Protein AF-A0A2S9FWI0-F1 (afdb_monomer_lite)

Sequence (85 aa):
AVRVGIGEQPSATTVVAPDLGTDDDADPVTTGAVRRLVHNRAPVGDVPVAVPLRSTRVLTIAGDPSVARSVARALVCQFAVLHHP

Structure (mmCIF, N/CA/C/O backbone):
data_AF-A0A2S9FWI0-F1
#
_entry.id   AF-A0A2S9FWI0-F1
#
loop_
_atom_site.group_PDB
_atom_site.id
_atom_site.type_symbol
_atom_site.label_atom_id
_atom_site.label_alt_id
_atom_site.label_comp_id
_atom_site.label_asym_id
_atom_site.label_entity_id
_atom_site.label_seq_id
_atom_site.pdbx_PDB_ins_code
_atom_site.Cartn_x
_atom_site.Cartn_y
_atom_site.Cartn_z
_atom_site.occupancy
_atom_site.B_iso_or_equiv
_atom_site.auth_seq_id
_atom_site.auth_comp_id
_atom_site.auth_asym_id
_atom_site.auth_atom_id
_atom_site.pdbx_PDB_model_num
ATOM 1 N N . ALA A 1 1 ? -10.144 -3.987 2.968 1.00 91.88 1 ALA A N 1
ATOM 2 C CA . ALA A 1 1 ? -8.783 -3.526 3.325 1.00 91.88 1 ALA A CA 1
ATOM 3 C C . ALA A 1 1 ? -8.932 -2.224 4.097 1.00 91.88 1 ALA A C 1
ATOM 5 O O . ALA A 1 1 ? -9.956 -1.577 3.923 1.00 91.88 1 ALA A O 1
ATOM 6 N N . VAL A 1 2 ? -7.969 -1.847 4.936 1.00 96.00 2 VAL A N 1
ATOM 7 C CA . VAL A 1 2 ? -8.002 -0.567 5.675 1.00 96.00 2 VAL A CA 1
ATOM 8 C C . VAL A 1 2 ? -6.734 0.229 5.409 1.00 96.00 2 VAL A C 1
ATOM 10 O O . VAL A 1 2 ? -5.665 -0.358 5.277 1.00 96.00 2 VAL A O 1
ATOM 13 N N . ARG A 1 3 ? -6.851 1.553 5.309 1.00 96.50 3 ARG A N 1
ATOM 14 C CA . ARG A 1 3 ? -5.738 2.478 5.085 1.00 96.50 3 ARG A CA 1
ATOM 15 C C . ARG A 1 3 ? -5.012 2.725 6.404 1.00 96.50 3 ARG A C 1
ATOM 17 O O . ARG A 1 3 ? -5.633 3.151 7.367 1.00 96.50 3 ARG A O 1
ATOM 24 N N . VAL A 1 4 ? -3.697 2.539 6.416 1.00 95.81 4 VAL A N 1
ATOM 25 C CA . VAL A 1 4 ? -2.842 2.741 7.600 1.00 95.81 4 VAL A CA 1
ATOM 26 C C . VAL A 1 4 ? -1.978 3.999 7.521 1.00 95.81 4 VAL A C 1
ATOM 28 O O . VAL A 1 4 ? -1.393 4.399 8.520 1.00 95.81 4 VAL A O 1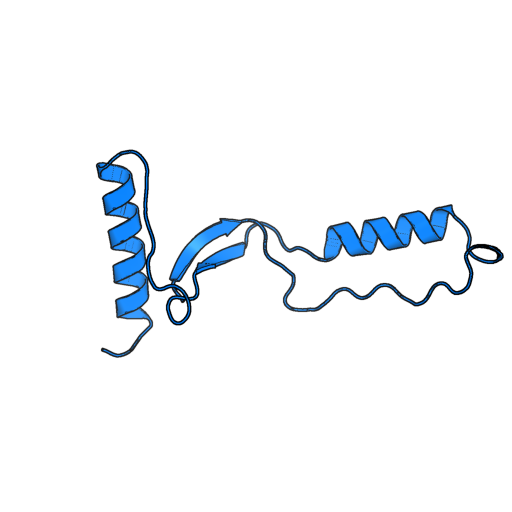
ATOM 31 N N . GLY A 1 5 ? -1.911 4.650 6.358 1.00 95.81 5 GLY A N 1
ATOM 32 C CA . GLY A 1 5 ? -1.113 5.861 6.193 1.00 95.81 5 GLY A CA 1
ATOM 33 C C . GLY A 1 5 ? -1.057 6.360 4.755 1.00 95.81 5 GLY A C 1
ATOM 34 O O . GLY A 1 5 ? -1.919 6.027 3.935 1.00 95.81 5 GLY A O 1
ATOM 35 N N . ILE A 1 6 ? -0.047 7.184 4.492 1.00 97.69 6 ILE A N 1
ATOM 36 C CA . ILE A 1 6 ? 0.411 7.611 3.168 1.00 97.69 6 ILE A CA 1
ATOM 37 C C . ILE A 1 6 ? 1.863 7.154 3.024 1.00 97.69 6 ILE A C 1
ATOM 39 O O . ILE A 1 6 ? 2.611 7.198 4.000 1.00 97.69 6 ILE A O 1
ATOM 43 N N . GLY A 1 7 ? 2.244 6.699 1.839 1.00 96.81 7 GLY A N 1
ATOM 44 C CA . GLY A 1 7 ? 3.598 6.255 1.558 1.00 96.81 7 GLY A CA 1
ATOM 45 C C . GLY A 1 7 ? 3.758 5.804 0.116 1.00 96.81 7 GLY A C 1
ATOM 46 O O . GLY A 1 7 ? 2.904 6.052 -0.734 1.00 96.81 7 GLY A O 1
ATOM 47 N N . GLU A 1 8 ? 4.871 5.136 -0.144 1.00 96.56 8 GLU A N 1
ATOM 48 C CA . GLU A 1 8 ? 5.182 4.585 -1.455 1.00 96.56 8 GLU A CA 1
ATOM 49 C C . GLU A 1 8 ? 4.465 3.246 -1.673 1.00 96.56 8 GLU A C 1
ATOM 51 O O . GLU A 1 8 ? 4.412 2.404 -0.771 1.00 96.56 8 GLU A O 1
ATOM 56 N N . GLN A 1 9 ? 3.895 3.047 -2.862 1.00 96.56 9 GLN A N 1
ATOM 57 C CA . GLN A 1 9 ? 3.277 1.792 -3.294 1.00 96.56 9 GLN A CA 1
ATOM 58 C C . GLN A 1 9 ? 3.697 1.450 -4.729 1.00 96.56 9 GLN A C 1
ATOM 60 O O . GLN A 1 9 ? 4.023 2.352 -5.501 1.00 96.56 9 GLN A O 1
ATOM 65 N N . PRO A 1 10 ? 3.650 0.170 -5.133 1.00 95.00 10 PRO A N 1
ATOM 66 C CA . PRO A 1 10 ? 3.804 -0.196 -6.536 1.00 95.00 10 PRO A CA 1
ATOM 67 C C . PRO A 1 10 ? 2.768 0.515 -7.416 1.00 95.00 10 PRO A C 1
ATOM 69 O O . PRO A 1 10 ? 1.599 0.635 -7.040 1.00 95.00 10 PRO A O 1
ATOM 72 N N . SER A 1 11 ? 3.184 0.957 -8.602 1.00 94.50 11 SER A N 1
ATOM 73 C CA . SER A 1 11 ? 2.268 1.480 -9.616 1.00 94.50 11 SER A CA 1
ATOM 74 C C . SER A 1 11 ? 1.225 0.427 -10.003 1.00 94.50 11 SER A C 1
ATOM 76 O O . SER A 1 11 ? 1.543 -0.752 -10.167 1.00 94.50 11 SER A O 1
ATOM 78 N N . ALA A 1 12 ? -0.021 0.864 -10.208 1.00 94.31 12 ALA A N 1
ATOM 79 C CA . ALA A 1 12 ? -1.082 0.006 -10.740 1.00 94.31 12 ALA A CA 1
ATOM 80 C C . ALA A 1 12 ? -0.763 -0.488 -12.163 1.00 94.31 12 ALA A C 1
ATOM 82 O O . ALA A 1 12 ? -1.182 -1.575 -12.555 1.00 94.31 12 ALA A O 1
ATOM 83 N N . THR A 1 13 ? 0.005 0.302 -12.915 1.00 93.62 13 THR A N 1
ATOM 84 C CA . THR A 1 13 ? 0.551 -0.087 -14.214 1.00 93.62 13 THR A CA 1
ATOM 85 C C . THR A 1 13 ? 1.978 -0.570 -14.022 1.00 93.62 13 THR A C 1
ATOM 87 O O . THR A 1 13 ? 2.845 0.204 -13.607 1.00 93.62 13 THR A O 1
ATOM 90 N N . THR A 1 14 ? 2.236 -1.832 -14.356 1.00 93.31 14 THR A N 1
ATOM 91 C CA . THR A 1 14 ? 3.587 -2.393 -14.322 1.00 93.31 14 THR A CA 1
ATOM 92 C C . THR A 1 14 ? 4.484 -1.668 -15.321 1.00 93.31 14 THR A C 1
ATOM 94 O O . THR A 1 14 ? 4.190 -1.620 -16.514 1.00 93.31 14 THR A O 1
ATOM 97 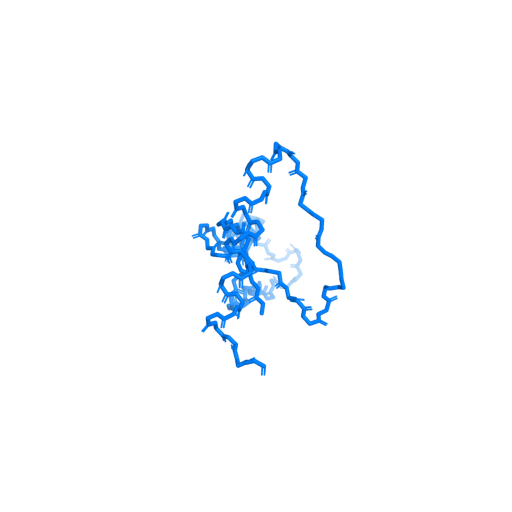N N . VAL A 1 15 ? 5.599 -1.123 -14.836 1.00 93.50 15 VAL A N 1
ATOM 98 C CA . VAL A 1 15 ? 6.643 -0.560 -15.696 1.00 93.50 15 VAL A CA 1
ATOM 99 C C . VAL A 1 15 ? 7.553 -1.699 -16.134 1.00 93.50 15 VAL A C 1
ATOM 101 O O . VAL A 1 15 ? 8.243 -2.300 -15.313 1.00 93.50 15 VAL A O 1
ATOM 104 N N . VAL A 1 16 ? 7.524 -2.012 -17.425 1.00 92.06 16 VAL A N 1
ATOM 105 C CA . VAL A 1 16 ? 8.289 -3.114 -18.016 1.00 92.06 16 VAL A CA 1
ATOM 106 C C . VAL A 1 16 ? 9.484 -2.534 -18.760 1.00 92.06 16 VAL A C 1
ATOM 108 O O . VAL A 1 16 ? 9.332 -1.615 -19.565 1.00 92.06 16 VAL A O 1
ATOM 111 N N . ALA A 1 17 ? 10.678 -3.052 -18.473 1.00 88.94 17 ALA A N 1
ATOM 112 C CA . ALA A 1 17 ? 11.856 -2.725 -19.261 1.00 88.94 17 ALA A CA 1
ATOM 113 C C . ALA A 1 17 ? 11.723 -3.353 -20.660 1.00 88.94 17 ALA A C 1
ATOM 115 O O . ALA A 1 17 ? 11.291 -4.504 -20.755 1.00 88.94 17 ALA A O 1
ATOM 116 N N . PRO A 1 18 ? 12.084 -2.637 -21.736 1.00 84.44 18 PRO A N 1
ATOM 117 C CA . PRO A 1 1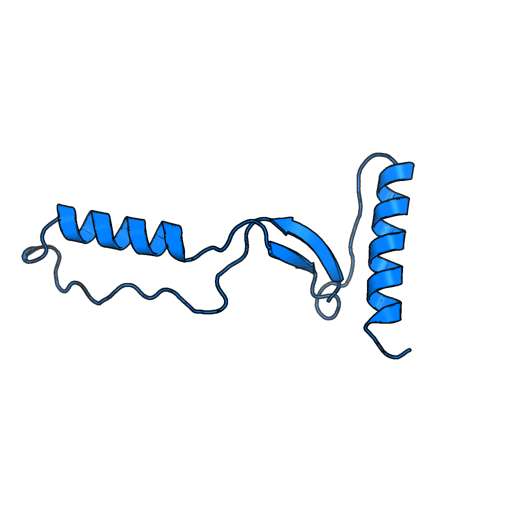8 ? 12.202 -3.258 -23.047 1.00 84.44 18 PRO A CA 1
ATOM 118 C C . PRO A 1 18 ? 13.307 -4.323 -23.027 1.00 84.44 18 PRO A C 1
ATOM 120 O O . PRO A 1 18 ? 14.248 -4.229 -22.236 1.00 84.44 18 PRO A O 1
ATOM 123 N N . ASP A 1 19 ? 13.199 -5.314 -23.909 1.00 83.94 19 ASP A N 1
ATOM 124 C CA . ASP A 1 19 ? 14.313 -6.217 -24.191 1.00 83.94 19 ASP A CA 1
ATOM 125 C C . ASP A 1 19 ? 15.428 -5.413 -24.876 1.00 83.94 19 ASP A C 1
ATOM 127 O O . ASP A 1 19 ? 15.193 -4.765 -25.898 1.00 83.94 19 ASP A O 1
ATOM 131 N N . LEU A 1 20 ? 16.611 -5.394 -24.264 1.00 76.25 20 LEU A N 1
ATOM 132 C CA . LEU A 1 20 ? 17.763 -4.621 -24.734 1.00 76.25 20 LEU A CA 1
ATOM 133 C C . LEU A 1 20 ? 18.721 -5.462 -25.595 1.00 76.25 20 LEU A C 1
ATOM 135 O O . LEU A 1 20 ? 19.734 -4.933 -26.042 1.00 76.25 20 LEU A O 1
ATOM 139 N N . GLY A 1 21 ? 18.402 -6.735 -25.859 1.00 75.94 21 GLY A N 1
ATOM 140 C CA . GLY A 1 21 ? 19.300 -7.645 -26.568 1.00 75.94 21 GLY A CA 1
ATOM 141 C C . GLY A 1 21 ? 20.513 -8.044 -25.721 1.00 75.94 21 GLY A C 1
ATOM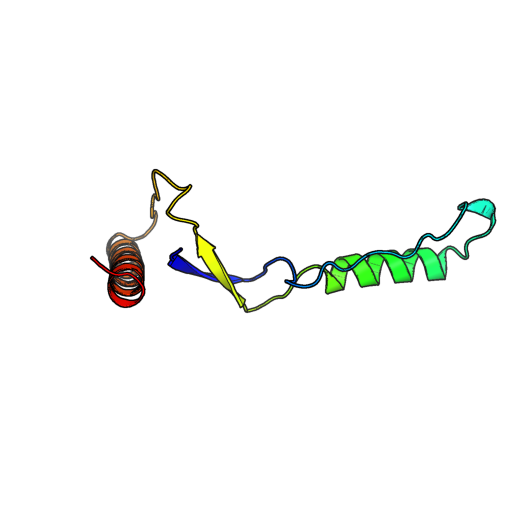 142 O O . GLY A 1 21 ? 20.476 -8.006 -24.490 1.00 75.94 21 GLY A O 1
ATOM 143 N N . THR A 1 22 ? 21.592 -8.476 -26.375 1.00 72.31 22 THR A N 1
ATOM 144 C CA . THR A 1 22 ? 22.849 -8.842 -25.708 1.00 72.31 22 THR A CA 1
ATOM 145 C C . THR A 1 22 ? 23.654 -7.606 -25.315 1.00 72.31 22 THR A C 1
ATOM 147 O O . THR A 1 22 ? 23.753 -6.659 -26.092 1.00 72.31 22 THR A O 1
ATOM 150 N N . ASP A 1 23 ? 24.277 -7.639 -24.130 1.00 67.75 23 ASP A N 1
ATOM 151 C CA . ASP A 1 23 ? 25.069 -6.521 -23.581 1.00 67.75 23 ASP A CA 1
ATOM 152 C C . ASP A 1 23 ? 26.204 -6.056 -24.524 1.00 67.75 23 ASP A C 1
ATOM 154 O O . ASP A 1 23 ? 26.612 -4.901 -24.442 1.00 67.75 23 ASP A O 1
ATOM 158 N N . ASP A 1 24 ? 26.675 -6.913 -25.440 1.00 70.44 24 ASP A N 1
ATOM 159 C CA . ASP A 1 24 ? 27.737 -6.594 -26.407 1.00 70.44 24 ASP A CA 1
ATOM 160 C C . ASP A 1 24 ? 27.326 -5.547 -27.468 1.00 70.44 24 ASP A C 1
ATOM 162 O O . ASP A 1 24 ? 28.192 -4.842 -27.987 1.00 70.44 24 ASP A O 1
ATOM 166 N N . ASP A 1 25 ? 26.025 -5.401 -27.762 1.00 73.12 25 ASP A N 1
ATOM 167 C CA . ASP A 1 25 ? 25.502 -4.461 -28.774 1.00 73.12 25 ASP A CA 1
ATOM 168 C C . ASP A 1 25 ? 24.826 -3.217 -28.160 1.00 73.12 25 ASP A C 1
ATOM 170 O O . ASP A 1 25 ? 24.491 -2.260 -28.867 1.00 73.12 25 ASP A O 1
ATOM 174 N N . ALA A 1 26 ? 24.596 -3.214 -26.844 1.00 81.81 26 ALA A N 1
ATOM 175 C CA . ALA A 1 26 ? 23.834 -2.174 -26.164 1.00 81.81 26 ALA A CA 1
ATOM 176 C C . ALA A 1 26 ? 24.732 -1.028 -25.670 1.00 81.81 26 ALA A C 1
ATOM 178 O O . ALA A 1 26 ? 25.717 -1.240 -24.964 1.00 81.81 26 ALA A O 1
ATOM 179 N N . ASP A 1 27 ? 24.351 0.221 -25.959 1.00 87.19 27 ASP A N 1
ATOM 180 C CA . ASP A 1 27 ? 25.038 1.390 -25.398 1.00 87.19 27 ASP A CA 1
ATOM 181 C C . ASP A 1 27 ? 24.886 1.424 -23.858 1.00 87.19 27 ASP A C 1
ATOM 183 O O . ASP A 1 27 ? 23.762 1.546 -23.350 1.00 87.19 27 ASP A O 1
ATOM 187 N N . PRO A 1 28 ? 25.987 1.373 -23.082 1.00 87.75 28 PRO A N 1
ATOM 188 C CA . PRO A 1 28 ? 25.930 1.276 -21.624 1.00 87.75 28 PRO A CA 1
ATOM 189 C C . PRO A 1 28 ? 25.254 2.482 -20.961 1.00 87.75 28 PRO A C 1
ATOM 191 O O . PRO A 1 28 ? 24.635 2.335 -19.900 1.00 87.75 28 PRO A O 1
ATOM 194 N N . VAL A 1 29 ? 25.331 3.670 -21.571 1.00 92.00 29 VAL A N 1
ATOM 195 C CA . VAL A 1 29 ? 24.667 4.872 -21.045 1.00 92.00 29 VAL A CA 1
ATOM 196 C C . VAL A 1 29 ? 23.155 4.734 -21.177 1.00 92.00 29 VAL A C 1
ATOM 198 O O . VAL A 1 29 ? 22.427 4.944 -20.201 1.00 92.00 29 VAL A O 1
ATOM 201 N N . THR A 1 30 ? 22.680 4.324 -22.352 1.00 90.38 30 THR A N 1
ATOM 202 C CA . THR A 1 30 ? 21.258 4.085 -22.610 1.00 90.38 30 THR A CA 1
ATOM 203 C C . THR A 1 30 ? 20.709 2.967 -21.724 1.00 90.38 30 THR A C 1
ATOM 205 O O . THR A 1 30 ? 19.686 3.164 -21.063 1.00 90.38 30 THR A O 1
ATOM 208 N N . THR A 1 31 ? 21.412 1.838 -21.604 1.00 90.62 31 THR A N 1
ATOM 209 C CA . THR A 1 31 ? 21.029 0.734 -20.705 1.00 90.62 31 THR A CA 1
ATOM 210 C C . THR A 1 31 ? 20.925 1.208 -19.252 1.00 90.62 31 THR A C 1
ATOM 212 O O . THR A 1 31 ? 19.940 0.922 -18.563 1.00 90.62 31 THR A O 1
ATOM 215 N N . GLY A 1 32 ? 21.902 1.990 -18.779 1.00 91.56 32 GLY A N 1
ATOM 216 C CA . GLY A 1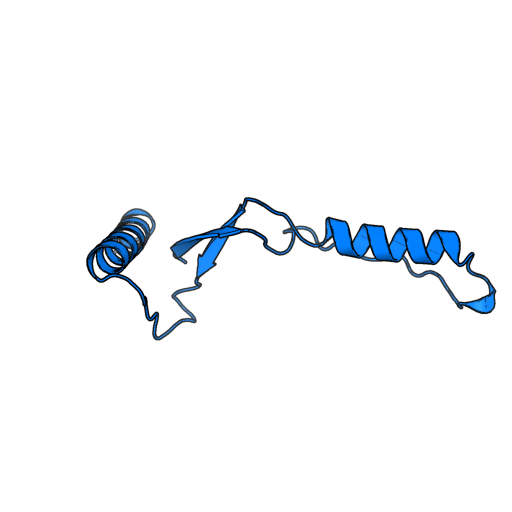 32 ? 21.869 2.590 -17.444 1.00 91.56 32 GLY A CA 1
ATOM 217 C C . GLY A 1 32 ? 20.681 3.537 -17.246 1.00 91.56 32 GLY A C 1
ATOM 218 O O . GLY A 1 32 ? 20.001 3.481 -16.215 1.00 91.56 32 GLY A O 1
ATOM 219 N N . ALA A 1 33 ? 20.384 4.369 -18.247 1.00 93.44 33 ALA A N 1
ATOM 220 C CA . ALA A 1 33 ? 19.254 5.291 -18.219 1.00 93.44 33 ALA A CA 1
ATOM 221 C C . ALA A 1 33 ? 17.907 4.552 -18.163 1.00 93.44 33 ALA A C 1
ATOM 223 O O . ALA A 1 33 ? 17.056 4.911 -17.346 1.00 93.44 33 ALA A O 1
ATOM 224 N N . VAL A 1 34 ? 17.732 3.488 -18.957 1.00 93.31 34 VAL A N 1
ATOM 225 C CA . VAL A 1 34 ? 16.525 2.644 -18.949 1.00 93.31 34 VAL A CA 1
ATOM 226 C C . VAL A 1 34 ? 16.337 1.982 -17.586 1.00 93.31 34 VAL A C 1
ATOM 228 O O . VAL A 1 34 ? 15.254 2.081 -17.005 1.00 93.31 34 VAL A O 1
ATOM 231 N N . ARG A 1 35 ? 17.391 1.377 -17.019 1.00 91.81 35 ARG A N 1
ATOM 232 C CA . ARG A 1 35 ? 17.327 0.756 -15.683 1.00 91.81 35 ARG A CA 1
ATOM 233 C C . ARG A 1 35 ? 16.909 1.767 -14.613 1.00 91.81 35 ARG A C 1
ATOM 235 O O . ARG A 1 35 ? 16.015 1.480 -13.816 1.00 91.81 35 ARG A O 1
ATOM 242 N N . ARG A 1 36 ? 17.494 2.971 -14.627 1.00 94.12 36 ARG A N 1
ATOM 243 C CA . ARG A 1 36 ? 17.134 4.051 -13.692 1.00 94.12 36 ARG A CA 1
ATOM 244 C C . ARG A 1 36 ? 15.698 4.532 -13.892 1.00 94.12 36 ARG A C 1
ATOM 246 O O . ARG A 1 36 ? 15.002 4.779 -12.911 1.00 94.12 36 ARG A O 1
ATOM 253 N N . LEU A 1 37 ? 15.250 4.671 -15.139 1.00 94.56 37 LEU A N 1
ATOM 254 C CA . LEU A 1 37 ? 13.888 5.094 -15.451 1.00 94.56 37 LEU A CA 1
ATOM 255 C C . LEU A 1 37 ? 12.865 4.091 -14.912 1.00 94.56 37 LEU A C 1
ATOM 257 O O . LEU A 1 37 ? 11.934 4.498 -14.220 1.00 94.56 37 LEU A O 1
ATOM 261 N N . VAL A 1 38 ? 13.059 2.800 -15.192 1.00 94.81 38 VAL A N 1
ATOM 262 C CA . VAL A 1 38 ? 12.172 1.731 -14.716 1.00 94.81 38 VAL A CA 1
ATOM 263 C C . VAL A 1 38 ? 12.142 1.708 -13.192 1.00 94.81 38 VAL A C 1
ATOM 265 O O . VAL A 1 38 ? 11.063 1.740 -12.608 1.00 94.81 38 VAL A O 1
ATOM 268 N N . HIS A 1 39 ? 13.309 1.748 -12.543 1.00 94.81 39 HIS A N 1
ATOM 269 C CA . HIS A 1 39 ? 13.403 1.761 -11.084 1.00 94.81 39 HIS A CA 1
ATOM 270 C C . HIS A 1 39 ? 12.658 2.949 -10.457 1.00 94.81 39 HIS A C 1
ATOM 272 O O . HIS A 1 39 ? 11.883 2.766 -9.525 1.00 94.81 39 HIS A O 1
ATOM 278 N N . ASN A 1 40 ? 12.830 4.152 -11.008 1.00 95.44 40 ASN A N 1
ATOM 279 C CA . ASN A 1 40 ? 12.242 5.373 -10.452 1.00 95.44 40 ASN A CA 1
ATOM 280 C C . ASN A 1 40 ? 10.747 5.543 -10.758 1.00 95.44 40 ASN A C 1
ATOM 282 O O . ASN A 1 40 ? 10.091 6.367 -10.126 1.00 95.44 40 ASN A O 1
ATOM 286 N N . ARG A 1 41 ? 10.220 4.852 -11.776 1.00 94.88 41 ARG A N 1
ATOM 287 C CA . ARG A 1 41 ? 8.812 4.964 -12.197 1.00 94.88 41 ARG A CA 1
ATOM 288 C C . ARG A 1 41 ? 7.959 3.768 -11.789 1.00 94.88 41 ARG A C 1
ATOM 290 O O . ARG A 1 41 ? 6.740 3.855 -11.884 1.00 94.88 41 ARG A O 1
ATOM 297 N N . ALA A 1 42 ? 8.576 2.671 -11.354 1.00 95.69 42 ALA A N 1
ATOM 298 C CA . ALA A 1 42 ? 7.867 1.508 -10.838 1.00 95.69 42 ALA A CA 1
ATOM 299 C C . ALA A 1 42 ? 7.051 1.807 -9.561 1.00 95.69 42 ALA A C 1
ATOM 301 O O . ALA A 1 42 ? 5.915 1.327 -9.482 1.00 95.69 42 ALA A O 1
ATOM 302 N N . PRO A 1 43 ? 7.555 2.584 -8.581 1.00 96.69 43 PRO A N 1
ATOM 303 C CA . PRO A 1 43 ? 6.754 3.006 -7.440 1.00 96.69 43 PRO A CA 1
ATOM 304 C C . PRO A 1 43 ? 6.048 4.353 -7.661 1.00 96.69 43 PRO A C 1
ATOM 306 O O . PRO A 1 43 ? 6.479 5.200 -8.445 1.00 96.69 43 PRO A O 1
ATOM 309 N N . VAL A 1 44 ? 4.970 4.564 -6.908 1.00 96.75 44 VAL A N 1
ATOM 310 C CA . VAL A 1 44 ? 4.243 5.831 -6.783 1.00 96.75 44 VAL A CA 1
ATOM 311 C C . VAL A 1 44 ? 4.294 6.263 -5.320 1.00 96.75 44 VAL A C 1
ATOM 313 O O . VAL A 1 44 ? 3.869 5.521 -4.435 1.00 96.75 44 VAL A O 1
ATOM 316 N N . GLY A 1 45 ? 4.834 7.456 -5.074 1.00 96.81 45 GLY A N 1
ATOM 317 C CA . GLY A 1 45 ? 4.891 8.073 -3.749 1.00 96.81 45 GLY A CA 1
ATOM 318 C C . GLY A 1 45 ? 3.580 8.750 -3.346 1.00 96.81 45 GLY A C 1
ATOM 319 O O . GLY A 1 45 ? 2.700 8.969 -4.176 1.00 96.81 45 GLY A O 1
ATOM 320 N N . ASP A 1 46 ? 3.475 9.105 -2.066 1.00 96.69 46 ASP A N 1
ATOM 321 C CA . ASP A 1 46 ? 2.388 9.913 -1.495 1.00 96.69 46 ASP A CA 1
ATOM 322 C C . ASP A 1 46 ? 0.963 9.379 -1.730 1.00 96.69 46 ASP A C 1
ATOM 324 O O . ASP A 1 46 ? -0.014 10.130 -1.787 1.00 96.69 46 ASP A O 1
ATOM 328 N N . VAL A 1 47 ? 0.816 8.054 -1.789 1.00 97.56 47 VAL A N 1
ATOM 329 C CA . VAL A 1 47 ? -0.477 7.379 -1.960 1.00 97.56 47 VAL A CA 1
ATOM 330 C C . VAL A 1 47 ? -0.904 6.616 -0.701 1.00 97.56 47 VAL A C 1
ATOM 332 O O . VAL A 1 47 ? -0.076 6.288 0.153 1.00 97.56 47 VAL A O 1
ATOM 335 N N . PRO A 1 48 ? -2.208 6.323 -0.528 1.00 96.94 48 PRO A N 1
ATOM 336 C CA . PRO A 1 48 ? -2.687 5.519 0.590 1.00 96.94 48 PRO A CA 1
ATOM 337 C C . PRO A 1 48 ? -2.042 4.132 0.663 1.00 96.94 48 PRO A C 1
ATOM 339 O O . PRO A 1 48 ? -2.153 3.336 -0.265 1.00 96.94 48 PRO A O 1
ATOM 342 N N . VAL A 1 49 ? -1.463 3.810 1.821 1.00 96.50 49 VAL A N 1
ATOM 343 C CA . VAL A 1 49 ? -0.999 2.451 2.141 1.00 96.50 49 VAL A CA 1
ATOM 344 C C . VAL A 1 49 ? -2.128 1.707 2.839 1.00 96.50 49 VAL A C 1
ATOM 346 O O . VAL A 1 49 ? -2.698 2.227 3.804 1.00 96.50 49 VAL A O 1
ATOM 349 N N . ALA A 1 50 ? -2.454 0.498 2.379 1.00 95.69 50 ALA A N 1
ATOM 350 C CA . ALA A 1 50 ? -3.555 -0.291 2.920 1.00 95.69 50 ALA A CA 1
ATOM 351 C C . ALA A 1 50 ? -3.144 -1.712 3.325 1.00 95.69 50 ALA A C 1
ATOM 353 O O . ALA A 1 50 ? -2.336 -2.359 2.668 1.00 95.69 50 ALA A O 1
ATOM 354 N N . VAL A 1 51 ? -3.765 -2.214 4.393 1.00 94.94 51 VAL A N 1
ATOM 355 C CA . VAL A 1 51 ? -3.601 -3.585 4.887 1.00 94.94 51 VAL A CA 1
ATOM 356 C C . VAL A 1 51 ? -4.786 -4.450 4.432 1.00 94.94 51 VAL A C 1
ATOM 358 O O . VAL A 1 51 ? -5.953 -4.103 4.689 1.00 94.94 51 VAL A O 1
ATOM 361 N N . PRO A 1 52 ? -4.537 -5.591 3.761 1.00 94.56 52 PRO A N 1
ATOM 362 C CA . PRO A 1 52 ? -5.584 -6.502 3.317 1.00 94.56 52 PRO A CA 1
ATOM 363 C C . PRO A 1 52 ? -6.108 -7.369 4.476 1.00 94.56 52 PRO A C 1
ATOM 365 O O . PRO A 1 52 ? -5.683 -8.498 4.683 1.00 94.56 52 PRO A O 1
ATOM 368 N N . LEU A 1 53 ? -7.120 -6.876 5.195 1.00 91.00 53 LEU A N 1
ATOM 369 C CA . LEU A 1 53 ? -7.689 -7.567 6.368 1.00 91.00 53 LEU A CA 1
ATOM 370 C C . LEU A 1 53 ? -8.185 -9.007 6.132 1.00 91.00 53 LEU A C 1
ATOM 372 O O . LEU A 1 53 ? -8.246 -9.781 7.076 1.00 91.00 53 LEU A O 1
ATOM 376 N N . ARG A 1 54 ? -8.527 -9.397 4.895 1.00 91.88 54 ARG A N 1
ATOM 377 C CA . ARG A 1 54 ? -8.935 -10.786 4.601 1.00 91.88 54 ARG A CA 1
ATOM 378 C C . ARG A 1 54 ? -7.776 -11.781 4.735 1.00 91.88 54 ARG A C 1
ATOM 380 O O . ARG A 1 54 ? -8.017 -12.932 5.076 1.00 91.88 54 ARG A O 1
ATOM 387 N N . SER A 1 55 ? -6.545 -11.349 4.463 1.00 95.56 55 SER A N 1
ATOM 388 C CA . SER A 1 55 ? -5.332 -12.166 4.597 1.00 95.56 55 SER A CA 1
ATOM 389 C C . SER A 1 55 ? -4.510 -11.817 5.843 1.00 95.56 55 SER A C 1
ATOM 391 O O . SER A 1 55 ? -3.600 -12.559 6.204 1.00 95.56 55 SER A O 1
ATOM 393 N N . THR A 1 56 ? -4.840 -10.730 6.545 1.00 95.38 56 THR A N 1
ATOM 394 C CA . THR A 1 56 ? -4.201 -10.332 7.805 1.00 95.38 56 THR A CA 1
ATOM 395 C C . THR A 1 56 ? -5.019 -10.802 9.008 1.00 95.38 56 THR A C 1
ATOM 397 O O . THR A 1 56 ? -6.038 -10.206 9.340 1.00 95.38 56 THR A O 1
ATOM 400 N N . ARG A 1 57 ? -4.555 -11.849 9.705 1.00 94.19 57 ARG A N 1
ATOM 401 C CA . ARG A 1 57 ? -5.232 -12.364 10.914 1.00 94.19 57 ARG A CA 1
ATOM 402 C C . ARG A 1 57 ? -5.072 -11.478 12.147 1.00 94.19 57 ARG A C 1
ATOM 404 O O . ARG A 1 57 ? -5.987 -11.405 12.957 1.00 94.19 57 ARG A O 1
ATOM 411 N N . VAL A 1 58 ? -3.906 -10.862 12.315 1.00 94.81 58 VAL A N 1
ATOM 412 C CA . VAL A 1 58 ? -3.569 -10.053 13.492 1.00 94.81 58 VAL A CA 1
ATOM 413 C C . VAL A 1 58 ? -2.860 -8.793 13.020 1.00 94.81 58 VAL A C 1
ATOM 415 O O . VAL A 1 58 ? -1.924 -8.873 12.227 1.00 94.81 58 VAL A O 1
ATOM 418 N N . LEU A 1 59 ? -3.310 -7.639 13.513 1.00 93.06 59 LEU A N 1
ATOM 419 C CA . LEU A 1 59 ? -2.668 -6.345 13.306 1.00 93.06 59 LEU A CA 1
ATOM 420 C C . LEU A 1 59 ? -2.316 -5.750 14.672 1.00 93.06 59 LEU A C 1
ATOM 422 O O . LEU A 1 59 ? -3.206 -5.386 15.439 1.00 93.06 59 LEU A O 1
ATOM 426 N N . THR A 1 60 ? -1.022 -5.648 14.964 1.00 95.75 60 THR A N 1
ATOM 427 C CA . THR A 1 60 ? -0.519 -5.051 16.207 1.00 95.75 60 THR A CA 1
ATOM 428 C C . THR A 1 60 ? -0.164 -3.588 15.970 1.00 95.75 60 THR A C 1
ATOM 430 O O . THR A 1 60 ? 0.605 -3.279 15.064 1.00 95.75 60 THR A O 1
ATOM 433 N N . ILE A 1 61 ? -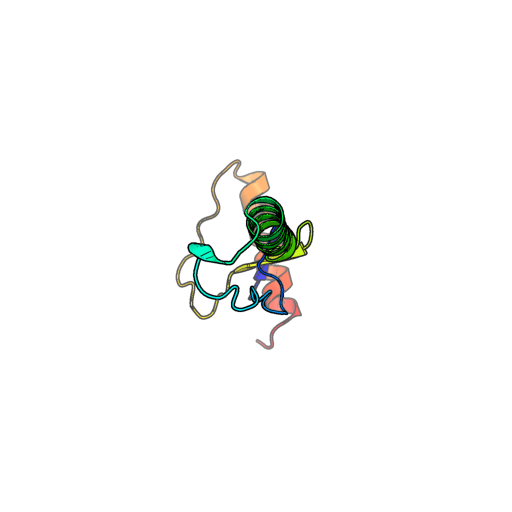0.698 -2.691 16.800 1.00 95.75 61 ILE A N 1
ATOM 434 C CA . ILE A 1 61 ? -0.372 -1.259 16.785 1.00 95.75 61 ILE A CA 1
ATOM 435 C C . ILE A 1 61 ? 0.476 -0.968 18.022 1.00 95.75 61 ILE A C 1
ATOM 437 O O . ILE A 1 61 ? 0.018 -1.170 19.145 1.00 95.75 61 ILE A O 1
ATOM 441 N N . ALA A 1 62 ? 1.707 -0.511 17.810 1.00 96.12 62 ALA A N 1
ATOM 442 C CA . ALA A 1 62 ? 2.657 -0.189 18.870 1.00 96.12 62 ALA A CA 1
ATOM 443 C C . ALA A 1 62 ? 2.934 1.321 18.926 1.00 96.12 62 ALA A C 1
ATOM 445 O O . ALA A 1 62 ? 2.747 2.030 17.937 1.00 96.12 62 ALA A O 1
ATOM 446 N N . GLY A 1 63 ? 3.395 1.801 20.082 1.00 96.56 63 GLY A N 1
ATOM 447 C CA . GLY A 1 63 ? 3.713 3.208 20.328 1.00 96.56 63 GLY A CA 1
ATOM 448 C C . GLY A 1 63 ? 2.969 3.768 21.536 1.00 96.56 63 GLY A C 1
ATOM 449 O O . GLY A 1 63 ? 2.477 3.015 22.378 1.00 96.56 63 GLY A O 1
ATOM 450 N N . ASP A 1 64 ? 2.889 5.096 21.614 1.00 98.25 64 ASP A N 1
ATOM 451 C CA . ASP A 1 64 ? 2.144 5.778 22.671 1.00 98.25 64 ASP A CA 1
ATOM 452 C C . ASP A 1 64 ? 0.680 5.278 22.727 1.00 98.25 64 ASP A C 1
ATOM 454 O O . ASP A 1 64 ? 0.000 5.268 21.693 1.00 98.25 64 ASP A O 1
ATOM 458 N N . PRO A 1 65 ? 0.153 4.882 23.903 1.00 98.00 65 PRO A N 1
ATOM 459 C CA . PRO A 1 65 ? -1.190 4.315 24.011 1.00 98.00 65 PRO A CA 1
ATOM 460 C C . PRO A 1 65 ? -2.315 5.227 23.507 1.00 98.00 65 PRO A C 1
ATOM 462 O O . PRO A 1 65 ? -3.334 4.730 23.020 1.00 98.00 65 PRO A O 1
ATOM 465 N N . SER A 1 66 ? -2.179 6.550 23.629 1.00 98.19 66 SER A N 1
ATOM 466 C CA . SER A 1 66 ? -3.206 7.493 23.171 1.00 98.19 66 SER A CA 1
ATOM 467 C C . SER A 1 66 ? -3.226 7.600 21.642 1.00 98.19 66 SER A C 1
ATOM 469 O O . SER A 1 66 ? -4.301 7.576 21.025 1.00 98.19 66 SER A O 1
ATOM 471 N N . VAL A 1 67 ? -2.043 7.605 21.022 1.00 98.00 67 VAL A N 1
ATOM 472 C CA . VAL A 1 67 ? -1.876 7.595 19.565 1.00 98.00 67 VAL A CA 1
ATOM 473 C C . VAL A 1 67 ? -2.332 6.255 18.991 1.00 98.00 67 VAL A C 1
ATOM 475 O O . VAL A 1 67 ? -3.149 6.233 18.071 1.00 98.00 67 VAL A O 1
ATOM 478 N N . ALA A 1 68 ? -1.906 5.137 19.585 1.00 97.88 68 ALA A N 1
ATOM 479 C CA . ALA A 1 68 ? -2.273 3.793 19.143 1.00 97.88 68 ALA A CA 1
ATOM 480 C C . ALA A 1 68 ? -3.796 3.576 19.142 1.00 97.88 68 ALA A C 1
ATOM 482 O O . ALA A 1 68 ? -4.356 3.095 18.156 1.00 97.88 68 ALA A O 1
ATOM 483 N N . ARG A 1 69 ? -4.497 4.002 20.204 1.00 97.94 69 ARG A N 1
ATOM 484 C CA . ARG A 1 69 ? -5.971 3.944 20.260 1.00 97.94 69 ARG A CA 1
ATOM 485 C C . ARG A 1 69 ? -6.633 4.839 19.215 1.00 97.94 69 ARG A C 1
ATOM 487 O O . ARG A 1 69 ? -7.685 4.481 18.690 1.00 97.94 69 ARG A O 1
ATOM 494 N N . SER A 1 70 ? -6.039 5.991 18.908 1.00 98.06 70 SER A N 1
ATOM 495 C CA . SER A 1 70 ? -6.559 6.896 17.878 1.00 98.06 70 SER A CA 1
ATOM 496 C C . SER A 1 70 ? -6.425 6.298 16.476 1.00 98.06 70 SER A C 1
ATOM 498 O O . SER A 1 70 ? -7.386 6.346 15.709 1.00 98.06 70 SER A O 1
ATOM 500 N N . VAL A 1 71 ? -5.297 5.644 16.178 1.00 97.19 71 VAL A N 1
ATOM 501 C CA . VAL A 1 71 ? -5.106 4.878 14.935 1.00 97.19 71 VAL A CA 1
ATOM 502 C C . VAL A 1 71 ? -6.084 3.705 14.871 1.00 97.19 71 VAL A C 1
ATOM 504 O O . VAL A 1 71 ? -6.789 3.558 13.876 1.00 97.19 71 VAL A O 1
ATOM 507 N N . ALA A 1 72 ? -6.200 2.915 15.943 1.00 96.94 72 ALA A N 1
ATOM 508 C CA . ALA A 1 72 ? -7.135 1.792 16.004 1.00 96.94 72 ALA A CA 1
ATOM 509 C C . ALA A 1 72 ? -8.577 2.235 15.709 1.00 96.94 72 ALA A C 1
ATOM 511 O O . ALA A 1 72 ? -9.262 1.620 14.894 1.00 96.94 72 ALA A O 1
ATOM 512 N N . ARG A 1 73 ? -9.018 3.346 16.315 1.00 97.88 73 ARG A N 1
ATOM 513 C CA . ARG A 1 73 ? -10.344 3.920 16.067 1.00 97.88 73 ARG A CA 1
ATOM 514 C C . ARG A 1 73 ? -10.521 4.326 14.604 1.00 97.88 73 ARG A C 1
ATOM 516 O O . ARG A 1 73 ? -11.542 3.984 14.019 1.00 97.88 73 ARG A O 1
ATOM 523 N N . ALA A 1 74 ? -9.539 4.996 14.000 1.00 97.50 74 ALA A N 1
ATOM 524 C CA . ALA A 1 74 ? -9.603 5.374 12.587 1.00 97.50 74 ALA A CA 1
ATOM 525 C C . ALA A 1 74 ? -9.742 4.148 11.663 1.00 97.50 74 ALA A C 1
ATOM 527 O O . ALA A 1 74 ? -10.592 4.153 10.772 1.00 97.50 74 ALA A O 1
ATOM 528 N N . LEU A 1 75 ? -8.973 3.082 11.917 1.00 96.12 75 LEU A N 1
ATOM 529 C CA . LEU A 1 75 ? -9.042 1.833 11.148 1.00 96.12 75 LEU A CA 1
ATOM 530 C C . LEU A 1 75 ? -10.407 1.148 11.277 1.00 96.12 75 LEU A C 1
ATOM 532 O O . LEU A 1 75 ? -10.983 0.736 10.269 1.00 96.12 75 LEU A O 1
ATOM 536 N N . VAL A 1 76 ? -10.941 1.053 12.499 1.00 95.56 76 VAL A N 1
ATOM 537 C CA . VAL A 1 76 ? -12.255 0.444 12.762 1.00 95.56 76 VAL A CA 1
ATOM 538 C C . VAL A 1 76 ? -13.373 1.253 12.106 1.00 95.56 76 VAL A C 1
ATOM 540 O O . VAL A 1 76 ? -14.220 0.673 11.430 1.00 95.56 76 VAL A O 1
ATOM 543 N N . CYS A 1 77 ? -13.362 2.582 12.243 1.00 97.44 77 CYS A N 1
ATOM 544 C CA . CYS A 1 77 ? -14.358 3.447 11.610 1.00 97.44 77 CYS A CA 1
ATOM 545 C C . CYS A 1 77 ? -14.315 3.334 10.082 1.00 97.44 77 CYS A C 1
ATOM 547 O O . CYS A 1 77 ? -15.361 3.187 9.456 1.00 97.44 77 CYS A O 1
ATOM 549 N N . GLN A 1 78 ? -13.123 3.351 9.477 1.00 96.38 78 GLN A N 1
ATOM 550 C CA . GLN A 1 78 ? -12.991 3.172 8.032 1.00 96.38 78 GLN A CA 1
ATOM 551 C C . GLN A 1 78 ? -13.548 1.817 7.582 1.00 96.38 78 GLN A C 1
ATOM 553 O O . GLN A 1 78 ? -14.269 1.755 6.588 1.00 96.38 78 GLN A O 1
ATOM 558 N N . PHE A 1 79 ? -13.223 0.740 8.303 1.00 94.88 79 PHE A N 1
ATOM 559 C CA . PHE A 1 79 ? -13.727 -0.592 7.986 1.00 94.88 79 PHE A CA 1
ATOM 560 C C . PHE A 1 79 ? -15.258 -0.641 8.048 1.00 94.88 79 PHE A C 1
ATOM 562 O O . PHE A 1 79 ? -15.887 -1.068 7.087 1.00 94.88 79 PHE A O 1
ATOM 569 N N . ALA A 1 80 ? -15.848 -0.149 9.138 1.00 95.81 80 ALA A N 1
ATOM 570 C CA . ALA A 1 80 ? -17.292 -0.181 9.351 1.00 95.81 80 ALA A CA 1
ATOM 571 C C . ALA A 1 80 ? -18.081 0.671 8.340 1.00 95.81 80 ALA A C 1
ATOM 573 O O . ALA A 1 80 ? -19.203 0.320 7.999 1.00 95.81 80 ALA A O 1
ATOM 574 N N . VAL A 1 81 ? -17.515 1.780 7.850 1.00 96.56 81 VAL A N 1
ATOM 575 C CA . VAL A 1 81 ? -18.190 2.667 6.881 1.00 96.56 81 VAL A CA 1
ATOM 576 C C . VAL A 1 81 ? -18.097 2.144 5.443 1.00 96.56 81 VAL A C 1
ATOM 578 O O . VAL A 1 81 ? -18.987 2.405 4.637 1.00 96.56 81 VAL A O 1
ATOM 581 N N . LEU A 1 82 ? -17.027 1.423 5.096 1.00 95.69 82 LEU A N 1
ATOM 582 C CA . LEU A 1 82 ? -16.779 0.951 3.725 1.00 95.69 82 LEU A CA 1
ATOM 583 C C . LEU A 1 82 ? -17.223 -0.497 3.476 1.00 95.69 82 LEU A C 1
ATOM 585 O O . LEU A 1 82 ? -17.080 -1.001 2.359 1.00 95.69 82 LEU A O 1
ATOM 589 N N . HIS A 1 83 ? -17.734 -1.180 4.497 1.00 91.62 83 HIS A N 1
ATOM 590 C CA . HIS A 1 83 ? -18.166 -2.566 4.408 1.00 91.62 83 HIS A CA 1
ATOM 591 C C . HIS A 1 83 ? -19.553 -2.746 5.021 1.00 91.62 83 HIS A C 1
ATOM 593 O O . HIS A 1 83 ? -19.909 -2.087 5.993 1.00 91.62 83 HIS A O 1
ATOM 599 N N . HIS A 1 84 ? -20.334 -3.657 4.440 1.00 90.75 84 HIS A N 1
ATOM 600 C CA . HIS A 1 84 ? -21.577 -4.106 5.055 1.00 90.75 84 HIS A CA 1
ATOM 601 C C . HIS A 1 84 ? -21.263 -4.856 6.365 1.00 90.75 84 HIS A C 1
ATOM 603 O O . HIS A 1 84 ? -20.221 -5.523 6.414 1.00 90.75 84 HIS A O 1
ATOM 609 N N . PRO A 1 85 ? -22.136 -4.760 7.387 1.00 87.00 85 PRO A N 1
ATOM 610 C CA . PRO A 1 85 ? -22.063 -5.583 8.592 1.00 87.00 85 PRO A CA 1
ATOM 611 C C . PRO A 1 85 ? -21.916 -7.085 8.322 1.00 87.00 85 PRO A C 1
ATOM 613 O O . PRO A 1 85 ? -22.542 -7.580 7.353 1.00 87.00 85 PRO A O 1
#

pLDDT: mean 92.87, std 6.51, range [67.75, 98.25]

Secondary structure (DSSP, 8-state):
-EEEEEEEEE-SS--PPPP---TTTS-HHHHHHHHHHHHHHSEEEEEEEEE-TTT-S-----S-HHHHHHHHHHHHHHHHHHS--

Foldseek 3Di:
DFFQDFFKDFDPDQQDQDDQDDPVPHDPVVVVVSVVVNVVPRIDGGHTDDDDCVPDPDDDFDDDPVVSVVSVVRRVVRDPVVDDD

Radius of gyration: 20.17 Å; chains: 1; bounding box: 50×22×53 Å